Protein AF-A0A5J5JT78-F1 (afdb_monomer_lite)

Structure (mmCIF, N/CA/C/O backbone):
data_AF-A0A5J5JT78-F1
#
_entry.id   AF-A0A5J5JT78-F1
#
loop_
_atom_site.group_PDB
_atom_site.id
_atom_site.type_symbol
_atom_site.label_atom_id
_atom_site.label_alt_id
_atom_site.label_comp_id
_atom_site.label_asym_id
_atom_site.label_entity_id
_atom_site.label_seq_id
_atom_site.pdbx_PDB_ins_code
_atom_site.Cartn_x
_atom_site.Cartn_y
_atom_site.Cartn_z
_atom_site.occupancy
_atom_site.B_iso_or_equiv
_atom_site.auth_seq_id
_atom_site.auth_comp_id
_atom_site.auth_asym_id
_atom_site.auth_atom_id
_atom_site.pdbx_PDB_model_num
ATOM 1 N N . MET A 1 1 ? 45.478 11.386 -22.613 1.00 56.97 1 MET A N 1
ATOM 2 C CA . MET A 1 1 ? 44.367 10.740 -23.339 1.00 56.97 1 MET A CA 1
ATOM 3 C C . MET A 1 1 ? 43.243 10.572 -22.336 1.00 56.97 1 MET A C 1
ATOM 5 O O . MET A 1 1 ? 43.450 9.873 -21.355 1.00 56.97 1 MET A O 1
ATOM 9 N N . PHE A 1 2 ? 42.156 11.332 -22.475 1.00 72.50 2 PHE A N 1
ATOM 10 C CA . PHE A 1 2 ? 41.039 11.280 -21.528 1.00 72.50 2 PHE A CA 1
ATOM 11 C C . PHE A 1 2 ? 40.107 10.134 -21.919 1.00 72.50 2 PHE A C 1
ATOM 13 O O . PHE A 1 2 ? 39.785 9.983 -23.096 1.00 72.50 2 PHE A O 1
ATOM 20 N N . ASP A 1 3 ? 39.730 9.322 -20.939 1.00 81.00 3 ASP A N 1
ATOM 21 C CA . ASP A 1 3 ? 38.829 8.188 -21.119 1.00 81.00 3 ASP A CA 1
ATOM 22 C C . ASP A 1 3 ? 37.399 8.690 -21.386 1.00 81.00 3 ASP A C 1
ATOM 24 O O . ASP A 1 3 ? 36.888 9.551 -20.663 1.00 81.00 3 ASP A O 1
ATOM 28 N N . VAL A 1 4 ? 36.763 8.207 -22.457 1.00 80.31 4 VAL A N 1
ATOM 29 C CA . VAL A 1 4 ? 35.408 8.623 -22.856 1.00 80.31 4 VAL A CA 1
ATOM 30 C C . VAL A 1 4 ? 34.404 7.637 -22.277 1.00 80.31 4 VAL A C 1
ATOM 32 O O . VAL A 1 4 ? 34.329 6.486 -22.701 1.00 80.31 4 VAL A O 1
ATOM 35 N N . ARG A 1 5 ? 33.582 8.099 -21.332 1.00 83.00 5 ARG A N 1
ATOM 36 C CA . ARG A 1 5 ? 32.529 7.281 -20.723 1.00 83.00 5 ARG A CA 1
ATOM 37 C C . ARG A 1 5 ? 31.209 7.440 -21.475 1.00 83.00 5 ARG A C 1
ATOM 39 O O . ARG A 1 5 ? 30.578 8.493 -21.411 1.00 83.00 5 ARG A O 1
ATOM 46 N N . LEU A 1 6 ? 30.760 6.371 -22.130 1.00 87.56 6 LEU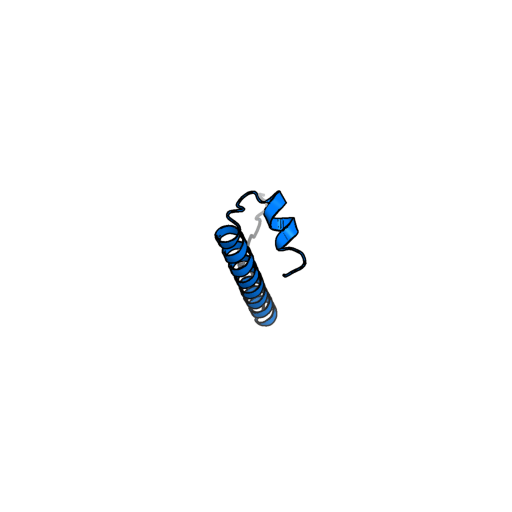 A N 1
ATOM 47 C CA . LEU A 1 6 ? 29.435 6.308 -22.747 1.00 87.56 6 LEU A CA 1
ATOM 48 C C . LEU A 1 6 ? 28.369 6.046 -21.670 1.00 87.56 6 LEU A C 1
ATOM 50 O O . LEU A 1 6 ? 28.469 5.078 -20.917 1.00 87.56 6 LEU A O 1
ATOM 54 N N . VAL A 1 7 ? 27.344 6.893 -21.588 1.00 89.19 7 VAL A N 1
ATOM 55 C CA . VAL A 1 7 ? 26.207 6.710 -20.671 1.00 89.19 7 VAL A CA 1
ATOM 56 C C . VAL A 1 7 ? 24.913 6.808 -21.469 1.00 89.19 7 VAL A C 1
ATOM 58 O O . VAL A 1 7 ? 24.748 7.732 -22.260 1.00 89.19 7 VAL A O 1
ATOM 61 N N . VAL A 1 8 ? 23.990 5.873 -21.237 1.00 89.75 8 VAL A N 1
ATOM 62 C CA . VAL A 1 8 ? 22.638 5.891 -21.811 1.00 89.75 8 VAL A CA 1
ATOM 63 C C . VAL A 1 8 ? 21.626 6.005 -20.679 1.00 89.75 8 VAL A C 1
ATOM 65 O O . VAL A 1 8 ? 21.697 5.268 -19.696 1.00 89.75 8 VAL A O 1
ATOM 68 N N . GLN A 1 9 ? 20.671 6.921 -20.825 1.00 88.94 9 GLN A N 1
ATOM 69 C CA . GLN A 1 9 ? 19.543 7.045 -19.911 1.00 88.94 9 GLN A CA 1
ATOM 70 C C . GLN A 1 9 ? 18.375 6.215 -20.442 1.00 88.94 9 GLN A C 1
ATOM 72 O O . GLN A 1 9 ? 17.836 6.500 -21.509 1.00 88.94 9 GLN A O 1
ATOM 77 N N . VAL A 1 10 ? 17.981 5.189 -19.691 1.00 89.38 10 VAL A N 1
ATOM 78 C CA . VAL A 1 10 ? 16.861 4.309 -20.047 1.00 89.38 10 VAL A CA 1
ATOM 79 C C . VAL A 1 10 ? 15.761 4.450 -19.004 1.00 89.38 10 VAL A C 1
ATOM 81 O O . VAL A 1 10 ? 16.030 4.446 -17.802 1.00 89.38 10 VAL A O 1
ATOM 84 N N . LYS A 1 11 ? 14.509 4.555 -19.462 1.00 91.06 11 LYS A N 1
ATOM 85 C CA . LYS A 1 11 ? 13.329 4.453 -18.601 1.00 91.06 11 LYS A CA 1
ATOM 86 C C . LYS A 1 11 ? 12.845 3.010 -18.603 1.00 91.06 11 LYS A C 1
ATOM 88 O O . LYS A 1 11 ? 12.397 2.513 -19.632 1.00 91.06 11 LYS A O 1
ATOM 93 N N . LEU A 1 12 ? 12.914 2.357 -17.449 1.00 90.81 12 LEU A N 1
ATOM 94 C CA . LEU A 1 12 ? 12.297 1.050 -17.263 1.00 90.81 12 LEU A CA 1
ATOM 95 C C . LEU A 1 12 ? 10.795 1.244 -17.046 1.00 90.81 12 LEU A C 1
ATOM 97 O O . LEU A 1 12 ? 10.380 2.032 -16.194 1.00 90.81 12 LEU A O 1
ATOM 101 N N . LEU A 1 13 ? 9.995 0.550 -17.849 1.00 95.56 13 LEU A N 1
ATOM 102 C CA . LEU A 1 13 ? 8.550 0.461 -17.679 1.00 95.56 13 LEU A CA 1
ATOM 103 C C . LEU A 1 13 ? 8.205 -0.933 -17.144 1.00 95.56 13 LEU A C 1
ATOM 105 O O . LEU A 1 13 ? 8.898 -1.891 -17.496 1.00 95.56 13 LEU A O 1
ATOM 109 N N . PRO A 1 14 ? 7.168 -1.057 -16.300 1.00 95.69 14 PRO A N 1
ATOM 110 C CA . PRO A 1 14 ? 6.701 -2.360 -15.858 1.00 95.69 14 PRO A CA 1
ATOM 111 C C . PRO A 1 14 ? 6.223 -3.192 -17.052 1.00 95.69 14 PRO A C 1
ATOM 113 O O . PRO A 1 14 ? 5.671 -2.652 -18.016 1.00 95.69 14 PRO A O 1
ATOM 116 N N . THR A 1 15 ? 6.401 -4.510 -16.974 1.00 97.69 15 THR A N 1
ATOM 117 C CA . THR A 1 15 ? 5.710 -5.431 -17.887 1.00 97.69 15 THR A CA 1
ATOM 118 C C . THR A 1 15 ? 4.193 -5.330 -17.675 1.00 97.69 15 THR A C 1
ATOM 120 O O . THR A 1 15 ? 3.753 -4.843 -16.627 1.00 97.69 15 THR A O 1
ATOM 123 N N . PRO A 1 16 ? 3.361 -5.792 -18.624 1.00 97.69 16 PRO A N 1
A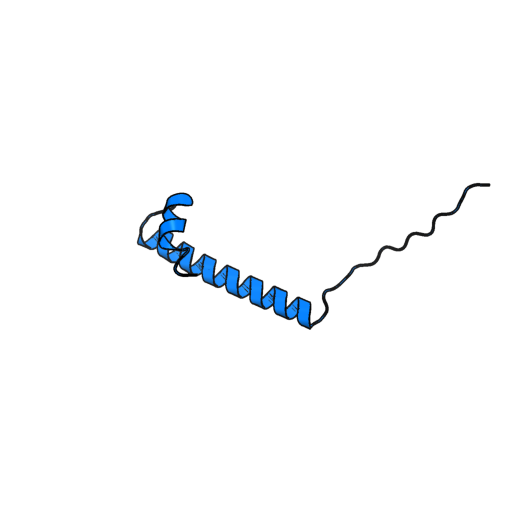TOM 124 C CA . PRO A 1 16 ? 1.909 -5.782 -18.452 1.00 97.69 16 PRO A CA 1
ATOM 125 C C . PRO A 1 16 ? 1.445 -6.452 -17.149 1.00 97.69 16 PRO A C 1
ATOM 127 O O . PRO A 1 16 ? 0.573 -5.930 -16.459 1.00 97.69 16 PRO A O 1
ATOM 130 N N . GLU A 1 17 ? 2.081 -7.557 -16.755 1.00 98.31 17 GLU A N 1
ATOM 131 C CA . GLU A 1 17 ? 1.773 -8.285 -15.520 1.00 98.31 17 GLU A CA 1
ATOM 132 C C . GLU A 1 17 ? 2.134 -7.460 -14.278 1.00 98.31 17 GLU A C 1
ATOM 134 O O . GLU A 1 17 ? 1.368 -7.405 -13.317 1.00 98.31 17 GLU A O 1
ATOM 139 N N . GLN A 1 18 ? 3.282 -6.777 -14.303 1.00 98.19 18 GLN A N 1
ATOM 140 C CA . GLN A 1 18 ? 3.706 -5.887 -13.222 1.00 98.19 18 GLN A CA 1
ATOM 141 C C . GLN A 1 18 ? 2.792 -4.663 -13.105 1.00 98.19 18 GLN A C 1
ATOM 143 O O . GLN A 1 18 ? 2.464 -4.246 -11.994 1.00 98.19 18 GLN A O 1
ATOM 148 N N . ALA A 1 19 ? 2.360 -4.098 -14.235 1.00 97.81 19 ALA A N 1
ATOM 149 C CA . ALA A 1 19 ? 1.432 -2.976 -14.262 1.00 97.81 19 ALA A CA 1
ATOM 150 C C . ALA A 1 19 ? 0.073 -3.373 -13.664 1.00 97.81 19 ALA A C 1
ATOM 152 O O . ALA A 1 19 ? -0.423 -2.686 -12.773 1.00 97.81 19 ALA A O 1
ATOM 153 N N . ALA A 1 20 ? -0.469 -4.524 -14.073 1.00 98.12 20 ALA A N 1
ATOM 154 C CA . ALA A 1 20 ? -1.717 -5.055 -13.532 1.00 98.12 20 ALA A CA 1
ATOM 155 C C . ALA A 1 20 ? -1.615 -5.361 -12.026 1.00 98.12 20 ALA A C 1
ATOM 157 O O . ALA A 1 20 ? -2.526 -5.043 -11.261 1.00 98.12 20 ALA A O 1
ATOM 158 N N . ALA A 1 21 ? -0.492 -5.929 -11.571 1.00 98.19 21 ALA A N 1
ATOM 159 C CA . ALA A 1 21 ? -0.252 -6.176 -10.149 1.00 98.19 21 ALA A CA 1
ATOM 160 C C . ALA A 1 21 ? -0.196 -4.871 -9.335 1.00 98.19 21 ALA A C 1
ATOM 162 O O . AL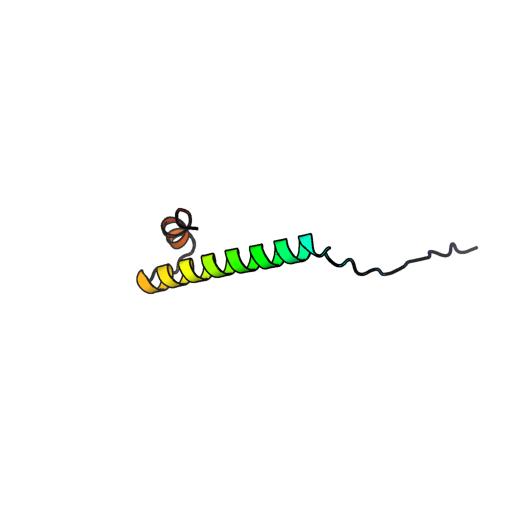A A 1 21 ? -0.752 -4.795 -8.234 1.00 98.19 21 ALA A O 1
ATOM 163 N N . LEU A 1 22 ? 0.442 -3.830 -9.877 1.00 97.62 22 LEU A N 1
ATOM 164 C CA . LEU A 1 22 ? 0.508 -2.518 -9.239 1.00 97.62 22 LEU A CA 1
ATOM 165 C C . LEU A 1 22 ? -0.880 -1.873 -9.146 1.00 97.62 22 LEU A C 1
ATOM 167 O O . LEU A 1 22 ? -1.266 -1.404 -8.076 1.00 97.62 22 LEU A O 1
ATOM 171 N N . GLU A 1 23 ? -1.649 -1.898 -10.233 1.00 98.19 23 GLU A N 1
ATOM 172 C CA . GLU A 1 23 ? -3.014 -1.371 -10.275 1.00 98.19 23 GLU A CA 1
ATOM 173 C C . GLU A 1 23 ? -3.931 -2.092 -9.275 1.00 98.19 23 GLU A C 1
ATOM 175 O O . GLU A 1 23 ? -4.605 -1.449 -8.464 1.00 98.19 23 GLU A O 1
ATOM 180 N N . ALA A 1 24 ? -3.890 -3.427 -9.243 1.00 98.44 24 ALA A N 1
ATOM 181 C CA . ALA A 1 24 ? -4.648 -4.224 -8.282 1.00 98.44 24 ALA A CA 1
ATOM 182 C C . ALA A 1 24 ? -4.283 -3.879 -6.827 1.00 98.44 24 ALA A C 1
ATOM 184 O O . ALA A 1 24 ? -5.169 -3.757 -5.973 1.00 98.44 24 ALA A O 1
ATOM 185 N N . THR A 1 25 ? -2.993 -3.667 -6.554 1.00 98.00 25 THR A N 1
ATOM 186 C CA . THR A 1 25 ? -2.495 -3.266 -5.231 1.00 98.00 25 THR A CA 1
ATOM 187 C C . THR A 1 25 ? -3.014 -1.884 -4.837 1.00 98.00 25 THR A C 1
ATOM 189 O O . THR A 1 25 ? -3.495 -1.708 -3.716 1.00 98.00 25 THR A O 1
ATOM 192 N N . LEU A 1 26 ? -2.988 -0.911 -5.755 1.00 98.38 26 LEU A N 1
ATOM 193 C CA . LEU A 1 26 ? -3.524 0.430 -5.508 1.00 98.38 26 LEU A CA 1
ATOM 194 C C . LEU A 1 26 ? -5.026 0.394 -5.214 1.00 98.38 26 LEU A C 1
ATOM 196 O O . LEU A 1 26 ? -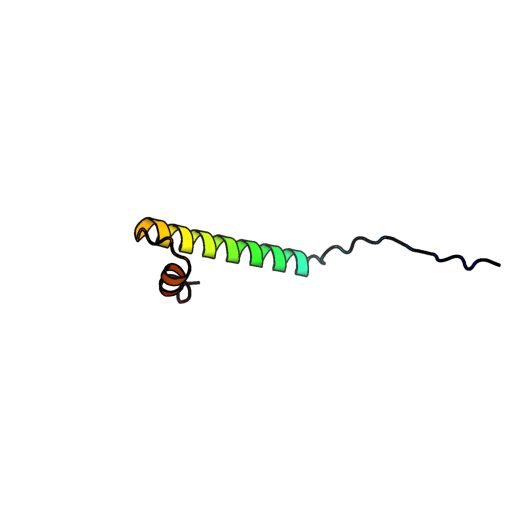5.486 1.027 -4.265 1.00 98.38 26 LEU A O 1
ATOM 200 N N . HIS A 1 27 ? -5.797 -0.394 -5.964 1.00 98.50 27 HIS A N 1
ATOM 201 C CA . HIS A 1 27 ? -7.222 -0.557 -5.688 1.00 98.50 27 HIS A CA 1
ATOM 202 C C . HIS A 1 27 ? -7.492 -1.219 -4.333 1.00 98.50 27 HIS A C 1
ATOM 204 O O . HIS A 1 27 ? -8.417 -0.805 -3.633 1.00 98.50 27 HIS A O 1
ATOM 210 N N . ALA A 1 28 ? -6.705 -2.224 -3.941 1.00 97.81 28 ALA A N 1
ATOM 211 C CA . ALA A 1 28 ? -6.823 -2.841 -2.622 1.00 97.81 28 ALA A CA 1
ATOM 212 C C . ALA A 1 28 ? -6.527 -1.835 -1.498 1.00 97.81 28 ALA A C 1
ATOM 214 O O . ALA A 1 28 ? -7.319 -1.717 -0.562 1.00 97.81 28 ALA A O 1
ATOM 215 N N . ALA A 1 29 ? -5.453 -1.053 -1.635 1.00 97.69 29 ALA A N 1
ATOM 216 C CA . ALA A 1 29 ? -5.095 -0.010 -0.679 1.00 97.69 29 ALA A CA 1
ATOM 217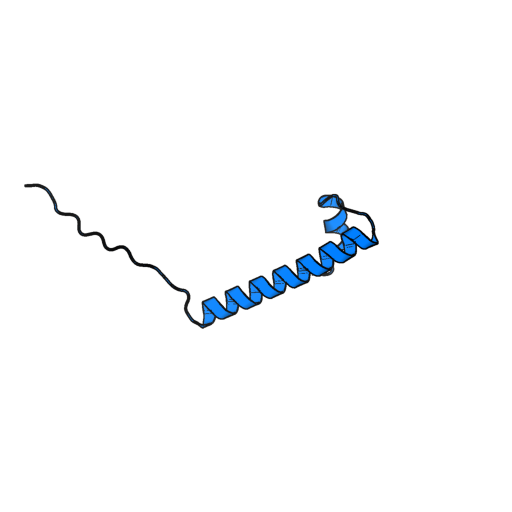 C C . ALA A 1 29 ? -6.187 1.068 -0.561 1.00 97.69 29 ALA A C 1
ATOM 219 O O . ALA A 1 29 ? -6.562 1.440 0.550 1.00 97.69 29 ALA A O 1
ATOM 220 N N . ASN A 1 30 ? -6.755 1.514 -1.685 1.00 98.25 30 ASN A N 1
ATOM 221 C CA . ASN A 1 30 ? -7.839 2.498 -1.684 1.00 98.25 30 ASN A CA 1
ATOM 222 C C . ASN A 1 30 ? -9.095 1.965 -0.982 1.00 98.25 30 ASN A C 1
ATOM 224 O O . ASN A 1 30 ? -9.654 2.650 -0.130 1.00 98.25 30 ASN A O 1
ATOM 228 N N . ARG A 1 31 ? -9.498 0.714 -1.248 1.00 98.06 31 ARG A N 1
ATOM 229 C CA . ARG A 1 31 ? -10.640 0.095 -0.549 1.00 98.06 31 ARG A CA 1
ATOM 230 C C . ARG A 1 31 ? -10.415 0.002 0.961 1.00 98.06 31 ARG A C 1
ATOM 232 O O . ARG A 1 31 ? -11.336 0.267 1.736 1.00 98.06 31 ARG A O 1
ATOM 239 N N . ALA A 1 32 ? -9.203 -0.358 1.378 1.00 97.06 32 ALA A N 1
ATOM 240 C CA . ALA A 1 32 ? -8.832 -0.382 2.787 1.00 97.06 32 ALA A CA 1
ATOM 241 C C . ALA A 1 32 ? -8.903 1.025 3.406 1.00 97.06 32 ALA A C 1
ATOM 243 O O . ALA A 1 32 ? -9.477 1.197 4.481 1.00 97.06 32 ALA A O 1
ATOM 244 N N . ALA A 1 33 ? -8.399 2.049 2.710 1.00 97.00 33 ALA A N 1
ATOM 245 C CA . ALA A 1 33 ? -8.472 3.438 3.157 1.00 97.00 33 ALA A CA 1
ATOM 246 C C . ALA A 1 33 ? -9.924 3.936 3.287 1.00 97.00 33 ALA A C 1
ATOM 248 O O . ALA A 1 33 ? -10.264 4.558 4.294 1.00 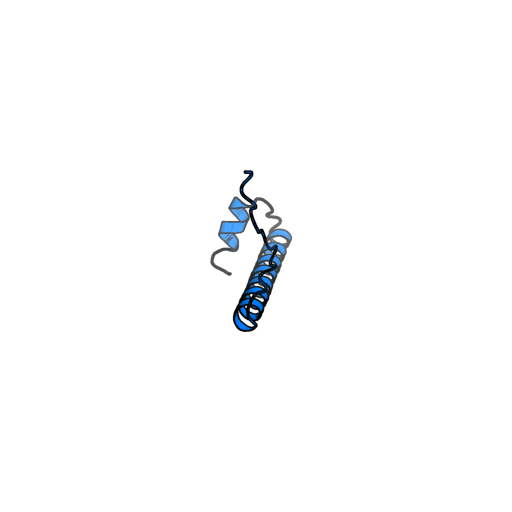97.00 33 ALA A O 1
ATOM 249 N N . ASP A 1 34 ? -10.804 3.598 2.341 1.00 98.06 34 ASP A N 1
ATOM 250 C CA . ASP A 1 34 ? -12.233 3.932 2.406 1.00 98.06 34 ASP A CA 1
ATOM 251 C C . ASP A 1 34 ? -12.929 3.281 3.608 1.00 98.06 34 ASP A C 1
ATOM 253 O O . ASP A 1 34 ? -13.817 3.873 4.231 1.00 98.06 34 ASP A O 1
ATOM 257 N N . LEU A 1 35 ? -12.556 2.043 3.946 1.00 96.75 35 LEU A N 1
ATOM 258 C CA . LEU A 1 35 ? -13.049 1.359 5.142 1.00 96.75 35 LEU A CA 1
ATOM 259 C C . LEU A 1 35 ? -12.561 2.057 6.420 1.00 96.75 35 LEU A C 1
ATOM 261 O O . LEU A 1 35 ? -13.371 2.360 7.298 1.00 96.75 35 LEU A O 1
ATOM 265 N N . VAL A 1 36 ? -11.258 2.341 6.510 1.00 97.12 36 VAL A N 1
ATOM 266 C CA . VAL A 1 36 ? -10.646 3.040 7.653 1.00 97.12 36 VAL A CA 1
ATOM 267 C C . VAL A 1 36 ? -11.285 4.415 7.847 1.00 97.12 36 VAL A C 1
ATOM 269 O O . VAL A 1 36 ? -11.646 4.763 8.969 1.00 97.12 36 VAL A O 1
ATOM 272 N N . SER A 1 37 ? -11.477 5.170 6.762 1.00 97.38 37 SER A N 1
ATOM 273 C CA . SER A 1 37 ? -12.120 6.486 6.772 1.00 97.38 37 SER A CA 1
ATOM 274 C C . SER A 1 37 ? -13.543 6.400 7.322 1.00 97.38 37 SER A C 1
ATOM 276 O O . SER A 1 37 ? -13.877 7.089 8.287 1.00 97.38 37 SER A O 1
ATOM 278 N N . ARG A 1 38 ? -14.365 5.479 6.799 1.00 97.69 38 ARG A N 1
ATOM 279 C CA . ARG A 1 38 ? -15.726 5.257 7.311 1.00 97.69 38 ARG A CA 1
ATOM 280 C C . ARG A 1 38 ? -15.730 4.957 8.809 1.00 97.69 38 ARG A C 1
ATOM 282 O O . ARG A 1 38 ? -16.478 5.592 9.546 1.00 97.69 38 ARG A O 1
ATOM 289 N N . ILE A 1 39 ? -14.864 4.055 9.274 1.00 96.56 39 ILE A N 1
ATOM 290 C CA . ILE A 1 39 ? -14.756 3.708 10.699 1.00 96.56 39 ILE A CA 1
ATOM 291 C C . ILE A 1 39 ? -14.358 4.929 11.540 1.00 96.56 39 ILE A C 1
ATOM 293 O O . ILE A 1 39 ? -14.984 5.182 12.571 1.00 96.56 39 ILE A O 1
ATOM 297 N N . ALA A 1 40 ? -13.380 5.717 11.086 1.00 97.69 40 ALA A N 1
ATOM 298 C CA . ALA A 1 40 ? -12.925 6.919 11.780 1.00 97.69 40 ALA A CA 1
ATOM 299 C C . ALA A 1 40 ? -14.050 7.931 11.996 1.00 97.69 40 ALA A C 1
ATOM 301 O O . ALA A 1 40 ? -14.246 8.411 13.115 1.00 97.69 40 ALA A O 1
ATOM 302 N N . PHE A 1 41 ? -14.827 8.213 10.949 1.00 97.94 41 PHE A N 1
ATOM 303 C CA . PHE A 1 41 ? -15.932 9.163 11.029 1.00 97.94 41 PHE A CA 1
ATOM 304 C C . PHE A 1 41 ? -17.118 8.621 11.831 1.00 97.94 41 PHE A C 1
ATOM 306 O O . PHE A 1 41 ? -17.663 9.355 12.654 1.00 97.94 41 PHE A O 1
ATOM 313 N N . THR A 1 42 ? -17.483 7.346 11.667 1.00 97.00 42 THR A N 1
ATOM 314 C CA . THR A 1 42 ? -18.575 6.726 12.436 1.00 97.00 42 THR A CA 1
ATOM 315 C C . THR A 1 42 ? -18.273 6.690 13.934 1.00 97.00 42 THR A C 1
ATOM 317 O O . THR A 1 42 ? -19.156 6.957 14.743 1.00 97.00 42 THR A O 1
ATOM 320 N N . GLN A 1 43 ? -17.032 6.386 14.318 1.00 94.94 43 GLN A N 1
ATOM 321 C CA . GLN A 1 43 ? -16.637 6.251 15.726 1.00 94.94 43 GLN A CA 1
ATOM 322 C C . GLN A 1 43 ? -16.063 7.543 16.320 1.00 94.94 43 GLN A C 1
ATOM 324 O O . GLN A 1 43 ? -15.713 7.574 17.498 1.00 94.94 43 GLN A O 1
ATOM 329 N N . ARG A 1 44 ? -15.933 8.605 15.510 1.00 97.19 44 ARG A N 1
ATOM 330 C CA . ARG A 1 44 ? -15.205 9.840 15.849 1.00 97.19 44 ARG A CA 1
ATOM 331 C C . ARG A 1 44 ? -13.808 9.574 16.430 1.00 97.19 44 ARG A C 1
ATOM 333 O O . ARG A 1 44 ? -13.345 10.283 17.325 1.00 97.19 44 ARG A O 1
ATOM 340 N N . CYS A 1 45 ? -13.135 8.553 15.911 1.00 95.56 45 CYS A N 1
ATOM 341 C CA . CYS A 1 45 ? -11.806 8.141 16.336 1.00 95.56 45 CYS A CA 1
ATOM 342 C C . CYS A 1 45 ? -10.814 8.443 15.214 1.00 95.56 45 CYS A C 1
ATOM 344 O O . CYS A 1 45 ? -10.845 7.810 14.166 1.00 95.56 45 CYS A O 1
ATOM 346 N N . PHE A 1 46 ? -9.942 9.429 15.423 1.00 94.25 46 PHE A N 1
ATOM 347 C CA . PHE A 1 46 ? -9.002 9.903 14.395 1.00 94.25 46 PHE A CA 1
ATOM 348 C C . PHE A 1 46 ? -7.540 9.637 14.754 1.00 94.25 46 PHE A C 1
ATOM 350 O O . PHE A 1 46 ? -6.640 9.810 13.932 1.00 94.25 46 PHE A O 1
ATOM 357 N N . ARG A 1 47 ? -7.278 9.197 15.990 1.00 95.94 47 ARG A N 1
ATOM 358 C CA . ARG A 1 47 ? -5.929 8.842 16.419 1.00 95.94 47 ARG A CA 1
ATOM 359 C C . ARG A 1 47 ? -5.532 7.529 15.754 1.00 95.94 47 ARG A C 1
ATOM 361 O O . ARG A 1 47 ? -6.171 6.505 15.966 1.00 95.94 47 ARG A O 1
ATOM 368 N N . ASN A 1 48 ? -4.439 7.556 14.993 1.00 92.44 48 ASN A N 1
ATOM 369 C CA . ASN A 1 48 ? -3.978 6.413 14.200 1.00 92.44 48 ASN A CA 1
ATOM 370 C C . ASN A 1 48 ? -3.862 5.115 15.022 1.00 92.44 48 ASN A C 1
ATOM 372 O O . ASN A 1 48 ? -4.378 4.084 14.610 1.00 92.44 48 ASN A O 1
ATOM 376 N N . TYR A 1 49 ? -3.243 5.175 16.205 1.00 94.62 49 TYR A N 1
ATOM 377 C CA . TYR A 1 49 ? -3.076 3.999 17.065 1.00 94.62 49 TYR A CA 1
ATOM 378 C C . TYR A 1 49 ? -4.409 3.353 17.463 1.00 94.62 49 TYR A C 1
ATOM 380 O O . TYR A 1 49 ? -4.522 2.130 17.457 1.00 94.62 49 TYR A O 1
ATOM 388 N N . ASP A 1 50 ? -5.419 4.163 17.775 1.00 93.31 50 ASP A N 1
ATOM 389 C CA . ASP A 1 50 ? -6.730 3.656 18.173 1.00 93.31 50 ASP A CA 1
ATOM 390 C C . ASP A 1 50 ? -7.508 3.139 16.962 1.00 93.31 50 ASP A C 1
ATOM 392 O O . ASP A 1 50 ? -8.110 2.072 17.034 1.00 93.31 50 ASP A O 1
ATOM 396 N N . LEU A 1 51 ? -7.389 3.804 15.810 1.00 95.06 51 LEU A N 1
ATOM 397 C CA . LEU A 1 51 ? -7.968 3.329 14.554 1.00 95.06 51 LEU A CA 1
ATOM 398 C C . LEU A 1 51 ? -7.460 1.948 14.142 1.00 95.06 51 LEU A C 1
ATOM 400 O O . LEU A 1 51 ? -8.258 1.106 13.740 1.00 95.06 51 LEU A O 1
ATOM 404 N N . ARG A 1 52 ? -6.156 1.688 14.280 1.00 94.38 52 ARG A N 1
ATOM 405 C CA . ARG A 1 52 ? -5.549 0.396 13.917 1.00 94.38 52 ARG A CA 1
ATOM 406 C C . ARG A 1 52 ? -6.184 -0.778 14.659 1.00 94.38 52 ARG A C 1
ATOM 408 O O . ARG A 1 52 ? -6.397 -1.823 14.055 1.00 94.38 52 ARG A O 1
ATOM 415 N N . LYS A 1 53 ? -6.549 -0.586 15.933 1.00 94.44 53 LYS A N 1
ATOM 416 C CA . LYS A 1 53 ? -7.249 -1.600 16.744 1.00 94.44 53 LYS A CA 1
ATOM 417 C C . LYS A 1 53 ? -8.630 -1.956 16.184 1.00 94.44 53 LYS A C 1
ATOM 419 O O . LYS A 1 53 ? -9.142 -3.027 16.472 1.00 94.44 53 LYS A O 1
ATOM 424 N N . HIS A 1 54 ? -9.246 -1.057 15.416 1.00 92.19 54 HIS A N 1
ATOM 425 C CA . HIS A 1 54 ? -10.567 -1.266 14.825 1.00 92.19 54 HIS A CA 1
ATOM 426 C C . HIS A 1 54 ? -10.514 -1.759 13.376 1.00 92.19 54 HIS A C 1
ATOM 428 O O . HIS A 1 54 ? -11.516 -2.284 12.888 1.00 92.19 54 HIS A O 1
ATOM 434 N N . THR A 1 55 ? -9.390 -1.565 12.678 1.00 94.44 55 THR A N 1
ATOM 435 C CA . THR A 1 55 ? -9.315 -1.733 11.221 1.00 94.44 55 THR A CA 1
ATOM 436 C C . THR A 1 55 ? -8.422 -2.878 10.763 1.00 94.44 55 THR A C 1
ATOM 438 O O . THR A 1 55 ? -8.712 -3.447 9.718 1.00 94.44 55 THR A O 1
ATOM 441 N N . TYR A 1 56 ? -7.379 -3.253 11.509 1.00 93.69 56 TYR A N 1
ATOM 442 C CA . TYR A 1 56 ? -6.397 -4.240 11.032 1.00 93.69 56 TYR A CA 1
ATOM 443 C C . TYR A 1 56 ? -6.974 -5.648 10.861 1.00 93.69 56 TYR A C 1
ATOM 445 O O . TYR A 1 56 ? -6.640 -6.307 9.887 1.00 93.69 56 TYR A O 1
ATOM 453 N N . ASP A 1 57 ? -7.910 -6.064 11.714 1.00 92.94 57 ASP A N 1
ATOM 454 C CA . ASP A 1 57 ? -8.584 -7.367 11.581 1.00 92.94 57 ASP A CA 1
ATOM 455 C C . ASP A 1 57 ? -9.691 -7.371 10.503 1.00 92.94 57 ASP A C 1
ATOM 457 O O . ASP A 1 57 ? -10.436 -8.341 10.373 1.00 92.94 57 ASP A O 1
ATOM 461 N N . ARG A 1 58 ? -9.872 -6.261 9.772 1.00 88.06 58 ARG A N 1
ATOM 462 C CA . ARG A 1 58 ? -10.963 -6.060 8.798 1.00 88.06 58 ARG A CA 1
ATOM 463 C C . ARG A 1 58 ? -10.484 -5.772 7.372 1.00 88.06 58 ARG A C 1
ATOM 465 O O . ARG A 1 58 ? -11.336 -5.583 6.502 1.00 88.06 58 ARG A O 1
ATOM 472 N N . ILE A 1 59 ? -9.173 -5.656 7.159 1.00 83.12 59 ILE A N 1
ATOM 473 C CA . ILE A 1 59 ? -8.541 -5.363 5.862 1.00 83.12 59 ILE A CA 1
ATOM 474 C C . ILE A 1 59 ? -7.959 -6.647 5.283 1.00 83.12 59 ILE A C 1
ATOM 476 O O . ILE A 1 59 ? -7.341 -7.403 6.061 1.00 83.12 59 ILE A O 1
#

Foldseek 3Di:
DDDDDDDDDDDDDDDPVRVVVVVVVVVVVVVLVVVLVVCCVVVVPDPPVVSCVVRVVPD

Organism: NCBI:txid2614688

Sequence (59 aa):
MFDVRLVVQVKLLPTPEQAAALEATLHAANRAADLVSRIAFTQRCFRNYDLRKHTYDRI

pLDDT: mean 93.48, std 7.17, range [56.97, 98.5]

Secondary structure (DSSP, 8-state):
---------------HHHHHHHHHHHHHHHHHHHHHHHHHHHHT---HHHHHHHHGGG-

Radius of gyration: 21.73 Å; chains: 1; bounding box: 63×20×42 Å